Protein AF-A0A9W6KIH0-F1 (afdb_monomer_lite)

Sequence (115 aa):
MFGNLTDPARLDRWLPPGVQGEPAGPGEVRVRAGGVQVRCLVTAEADAMRLRWRLADRDDVQGTVQAVDGPAGGAELRVRVSAPDAAIPAERAEQLLAAAAERLQRDVEDNLSAG

Foldseek 3Di:
DLCCVQDQVNCQQQQFPQWDWDDPDVQWIWIGHPNDIWIKRWDQDVVQSKIKIDTPVDNQWIKMWHWDQDPPRDIDIDIDIGHPCPPDPPVRVVVRVVRSVVSVVVVVVVVVVVD

Structure (mmCIF, N/CA/C/O backbone):
data_AF-A0A9W6KIH0-F1
#
_entry.id   AF-A0A9W6KIH0-F1
#
loop_
_atom_site.group_PDB
_atom_site.id
_atom_site.type_symbol
_atom_site.label_atom_id
_atom_site.label_alt_id
_atom_site.label_comp_id
_atom_site.label_asym_id
_atom_site.label_entity_id
_atom_site.label_seq_id
_atom_site.pdbx_PDB_ins_code
_atom_site.Cartn_x
_atom_site.Cartn_y
_atom_site.Cartn_z
_atom_site.occupancy
_atom_site.B_iso_or_equiv
_atom_site.auth_seq_id
_atom_site.auth_comp_id
_atom_site.auth_asym_id
_atom_site.auth_atom_id
_atom_site.pdbx_PDB_model_num
ATOM 1 N N . MET A 1 1 ? 10.910 -5.375 -9.620 1.00 60.69 1 MET A N 1
ATOM 2 C CA . MET A 1 1 ? 10.334 -4.278 -8.808 1.00 60.69 1 MET A CA 1
ATOM 3 C C . MET A 1 1 ? 8.888 -4.555 -8.388 1.00 60.69 1 MET A C 1
ATOM 5 O O . MET A 1 1 ? 8.648 -4.652 -7.195 1.00 60.69 1 MET A O 1
ATOM 9 N N . PHE A 1 2 ? 7.935 -4.740 -9.313 1.00 64.12 2 PHE A N 1
ATOM 10 C CA . PHE A 1 2 ? 6.513 -4.921 -8.960 1.00 64.12 2 PHE A CA 1
ATOM 11 C C . PHE A 1 2 ? 6.227 -6.137 -8.074 1.00 64.12 2 PHE A C 1
ATOM 13 O O . PHE A 1 2 ? 5.498 -6.002 -7.103 1.00 64.12 2 PHE A O 1
ATOM 20 N N . GLY A 1 3 ? 6.910 -7.265 -8.293 1.00 62.56 3 GLY A N 1
ATOM 21 C CA . GLY A 1 3 ? 6.814 -8.418 -7.390 1.00 62.56 3 GLY A CA 1
ATOM 22 C C . GLY A 1 3 ? 7.156 -8.102 -5.924 1.00 62.56 3 GLY A C 1
ATOM 23 O O . GLY A 1 3 ? 6.550 -8.682 -5.037 1.00 62.56 3 GLY A O 1
ATOM 24 N N . ASN A 1 4 ? 8.046 -7.138 -5.645 1.00 64.75 4 ASN A N 1
ATOM 25 C CA . ASN A 1 4 ? 8.374 -6.728 -4.268 1.00 64.75 4 ASN A CA 1
ATOM 26 C C . ASN A 1 4 ? 7.294 -5.822 -3.652 1.00 64.75 4 ASN A C 1
ATOM 28 O O . ASN A 1 4 ? 7.124 -5.806 -2.435 1.00 64.75 4 ASN A O 1
ATOM 32 N N . LEU A 1 5 ? 6.582 -5.061 -4.490 1.00 65.19 5 LEU A N 1
ATOM 33 C CA . LEU A 1 5 ? 5.476 -4.189 -4.084 1.00 65.19 5 LEU A CA 1
ATOM 34 C C . LEU A 1 5 ? 4.195 -4.971 -3.814 1.00 65.19 5 LEU A C 1
ATOM 36 O O . LEU A 1 5 ? 3.404 -4.586 -2.958 1.00 65.19 5 LEU A O 1
ATOM 40 N N . THR A 1 6 ? 3.968 -6.035 -4.581 1.00 67.25 6 THR A N 1
ATOM 41 C CA . THR A 1 6 ? 2.730 -6.811 -4.522 1.00 67.25 6 THR A CA 1
ATOM 42 C C . THR A 1 6 ? 2.816 -8.031 -3.629 1.00 67.25 6 THR A C 1
ATOM 44 O O . THR A 1 6 ? 1.776 -8.622 -3.368 1.00 67.25 6 THR A O 1
ATOM 47 N N . ASP A 1 7 ? 4.015 -8.432 -3.199 1.00 70.75 7 ASP A N 1
ATOM 48 C CA . ASP A 1 7 ? 4.196 -9.562 -2.293 1.00 70.75 7 ASP A CA 1
ATOM 49 C C . ASP A 1 7 ? 3.900 -9.139 -0.844 1.00 70.75 7 ASP A C 1
ATOM 51 O O . ASP A 1 7 ? 4.698 -8.414 -0.233 1.00 70.75 7 ASP A O 1
ATOM 55 N N . PRO A 1 8 ? 2.783 -9.606 -0.254 1.00 66.19 8 PRO A N 1
ATOM 56 C CA . PRO A 1 8 ? 2.427 -9.276 1.117 1.00 66.19 8 PRO A CA 1
ATOM 57 C C . PRO A 1 8 ? 3.468 -9.764 2.132 1.00 66.19 8 PRO A C 1
ATOM 59 O O . PRO A 1 8 ? 3.612 -9.165 3.192 1.00 66.19 8 PRO A O 1
ATOM 62 N N . ALA A 1 9 ? 4.230 -10.817 1.817 1.00 68.19 9 ALA A N 1
ATOM 63 C CA . ALA A 1 9 ? 5.281 -11.332 2.692 1.00 68.19 9 ALA A CA 1
ATOM 64 C C . ALA A 1 9 ? 6.513 -10.411 2.755 1.00 68.19 9 ALA A C 1
ATOM 66 O O . ALA A 1 9 ? 7.374 -10.584 3.617 1.00 68.19 9 ALA A O 1
ATOM 67 N N . ARG A 1 10 ? 6.613 -9.426 1.852 1.00 72.56 10 ARG A N 1
ATOM 68 C CA . ARG A 1 10 ? 7.741 -8.485 1.767 1.00 72.56 10 ARG A CA 1
ATOM 69 C C . ARG A 1 10 ? 7.396 -7.073 2.229 1.00 72.56 10 ARG A C 1
ATOM 71 O O . ARG A 1 10 ? 8.293 -6.233 2.260 1.00 72.56 10 ARG A O 1
ATOM 78 N N . LEU A 1 11 ? 6.147 -6.826 2.632 1.00 73.25 11 LEU A N 1
ATOM 79 C CA . LEU A 1 11 ? 5.654 -5.520 3.085 1.00 73.25 11 LEU A CA 1
ATOM 80 C C . LEU A 1 11 ? 6.546 -4.895 4.167 1.00 73.25 11 LEU A C 1
ATOM 82 O O . LEU A 1 11 ? 6.973 -3.749 4.038 1.00 73.25 11 LEU A O 1
ATOM 86 N N . ASP A 1 12 ? 6.910 -5.664 5.194 1.00 75.88 12 ASP A N 1
ATOM 87 C CA . ASP A 1 12 ? 7.699 -5.181 6.340 1.00 75.88 12 ASP A CA 1
ATOM 88 C C . ASP A 1 12 ? 9.078 -4.611 5.974 1.00 75.88 12 ASP A C 1
ATOM 90 O O . ASP A 1 12 ? 9.663 -3.828 6.734 1.00 75.88 12 ASP A O 1
ATOM 94 N N . ARG A 1 13 ? 9.617 -4.973 4.805 1.00 76.50 13 ARG A N 1
ATOM 95 C CA . ARG A 1 13 ? 10.925 -4.484 4.349 1.00 76.50 13 ARG A CA 1
ATOM 96 C C . ARG A 1 13 ? 10.883 -3.000 4.005 1.00 76.50 13 ARG A C 1
ATOM 98 O O . ARG A 1 13 ? 11.838 -2.277 4.295 1.00 76.50 13 ARG A O 1
ATOM 105 N N . TRP A 1 14 ? 9.759 -2.541 3.469 1.00 75.06 14 TRP A N 1
ATOM 106 C CA . TRP A 1 14 ? 9.603 -1.187 2.951 1.00 75.06 14 TRP A CA 1
ATOM 107 C C . TRP A 1 14 ? 8.543 -0.350 3.672 1.00 75.06 14 TRP A C 1
ATOM 109 O O . TRP A 1 14 ? 8.482 0.859 3.459 1.00 75.06 14 TRP A O 1
ATOM 119 N N . LEU A 1 15 ? 7.742 -0.940 4.563 1.00 78.56 15 LEU A N 1
ATOM 120 C CA . LEU A 1 15 ? 6.837 -0.176 5.421 1.00 78.56 15 LEU A CA 1
ATOM 121 C C . LEU A 1 15 ? 7.604 0.838 6.292 1.00 78.56 15 LEU A C 1
ATOM 123 O O . LEU A 1 15 ? 8.743 0.583 6.692 1.00 78.56 15 LEU A O 1
ATOM 127 N N . PRO A 1 16 ? 7.015 2.002 6.618 1.00 75.44 16 PRO A N 1
ATOM 128 C CA . PRO A 1 16 ? 7.676 2.979 7.472 1.00 75.44 16 PRO A CA 1
ATOM 129 C C . PRO A 1 16 ? 7.918 2.420 8.889 1.00 75.44 16 PRO A C 1
ATOM 131 O O . PRO A 1 16 ? 7.209 1.515 9.335 1.00 75.44 16 PRO A O 1
ATOM 134 N N . PRO A 1 17 ? 8.927 2.923 9.625 1.00 77.00 17 PRO A N 1
ATOM 135 C CA . PRO A 1 17 ? 9.202 2.478 10.991 1.00 77.00 17 PRO A CA 1
ATOM 136 C C . PRO A 1 17 ? 7.969 2.575 11.899 1.00 77.00 17 PRO A C 1
ATOM 138 O O . PRO A 1 17 ? 7.245 3.569 11.876 1.00 77.00 17 PRO A O 1
ATOM 141 N N . GLY A 1 18 ? 7.737 1.541 12.711 1.00 75.88 18 GLY A N 1
ATOM 142 C CA . GLY A 1 18 ? 6.555 1.457 13.576 1.00 75.88 18 GLY A CA 1
ATOM 143 C C . GLY A 1 18 ? 5.268 1.026 12.862 1.00 75.88 18 GLY A C 1
ATOM 144 O O . GLY A 1 18 ? 4.222 0.992 13.510 1.00 75.88 18 GLY A O 1
ATOM 145 N N . VAL A 1 19 ? 5.347 0.682 11.570 1.00 81.44 19 VAL A N 1
ATOM 146 C CA . VAL A 1 19 ? 4.277 0.03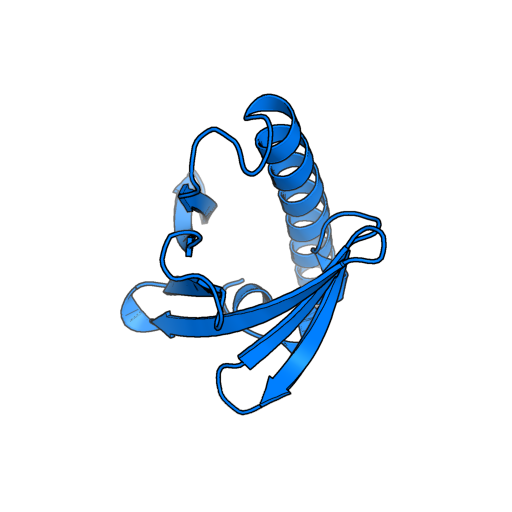7 10.801 1.00 81.44 19 VAL A CA 1
ATOM 147 C C . VAL A 1 19 ? 4.694 -1.391 10.455 1.00 81.44 19 VAL A C 1
ATOM 149 O O . VAL A 1 19 ? 5.807 -1.618 9.985 1.00 81.44 19 VAL A O 1
ATOM 152 N N . GLN A 1 20 ? 3.803 -2.347 10.701 1.00 84.50 20 GLN A N 1
ATOM 153 C CA . GLN A 1 20 ? 3.985 -3.767 10.390 1.00 84.50 20 GLN A CA 1
ATOM 154 C C . GLN A 1 20 ? 2.815 -4.261 9.545 1.00 84.50 20 GLN A C 1
ATOM 156 O O . GLN A 1 20 ? 1.681 -3.836 9.774 1.00 84.50 20 GLN A O 1
ATOM 161 N N . GLY A 1 21 ? 3.077 -5.153 8.597 1.00 85.75 21 GLY A N 1
ATOM 162 C CA . GLY A 1 21 ? 2.088 -5.749 7.711 1.00 85.75 21 GLY A CA 1
ATOM 163 C C . GLY A 1 21 ? 2.218 -7.266 7.689 1.00 85.75 21 GLY A C 1
ATOM 164 O O . GLY A 1 21 ? 3.259 -7.789 7.316 1.00 85.75 21 GLY A O 1
ATOM 165 N N . GLU A 1 22 ? 1.144 -7.978 8.029 1.00 87.00 22 GLU A N 1
ATOM 166 C CA . GLU A 1 22 ? 1.088 -9.441 7.939 1.00 87.00 22 GLU A CA 1
ATOM 167 C C . GLU A 1 22 ? -0.044 -9.892 6.996 1.00 87.00 22 GLU A C 1
ATOM 169 O O . GLU A 1 22 ? -1.123 -9.285 6.995 1.00 87.00 22 GLU A O 1
ATOM 174 N N . PRO A 1 23 ? 0.153 -10.951 6.187 1.00 86.00 23 PRO A N 1
ATOM 175 C CA . PRO A 1 23 ? -0.928 -11.542 5.406 1.00 86.00 23 PRO A CA 1
ATOM 176 C C . PRO A 1 23 ? -2.053 -12.033 6.329 1.00 86.00 23 PRO A C 1
ATOM 178 O O . PRO A 1 23 ? -1.803 -12.745 7.301 1.00 86.00 23 PRO A O 1
ATOM 181 N N . ALA A 1 24 ? -3.299 -11.674 6.018 1.00 85.75 24 ALA A N 1
ATOM 182 C CA . ALA A 1 24 ? -4.482 -12.085 6.782 1.00 85.75 24 ALA A CA 1
ATOM 183 C C . ALA A 1 24 ? -5.424 -13.014 5.994 1.00 85.75 24 ALA A C 1
ATOM 185 O O . ALA A 1 24 ? -6.334 -13.604 6.574 1.00 85.75 24 ALA A O 1
ATOM 186 N N . GLY A 1 25 ? -5.189 -13.170 4.690 1.00 83.25 25 GLY A N 1
ATOM 187 C CA . GLY A 1 25 ? -5.958 -14.017 3.785 1.00 83.25 25 GLY A CA 1
ATOM 188 C C . GLY A 1 25 ? -5.672 -13.671 2.319 1.00 83.25 25 GLY A C 1
ATOM 189 O O . GLY A 1 25 ? -4.863 -12.780 2.044 1.00 83.25 25 GLY A O 1
ATOM 190 N N . PRO A 1 26 ? -6.316 -14.353 1.356 1.00 81.50 26 PRO A N 1
ATOM 191 C CA . PRO A 1 26 ? -6.197 -14.010 -0.058 1.00 81.50 26 PRO A CA 1
ATOM 192 C C . PRO A 1 26 ? -6.630 -12.561 -0.314 1.00 81.50 26 PRO A C 1
ATOM 194 O O . PRO A 1 26 ? -7.778 -12.203 -0.067 1.00 81.50 26 PRO A O 1
ATOM 197 N N . GLY A 1 27 ? -5.706 -11.725 -0.796 1.00 83.69 27 GLY A N 1
ATOM 198 C CA . GLY A 1 27 ? -5.976 -10.304 -1.042 1.00 83.69 27 GLY A CA 1
ATOM 199 C C . GLY A 1 27 ? -6.226 -9.486 0.229 1.00 83.69 27 GLY A C 1
ATOM 200 O O . GLY A 1 27 ? -6.821 -8.416 0.149 1.00 83.69 27 GLY A O 1
ATOM 201 N N . GLU A 1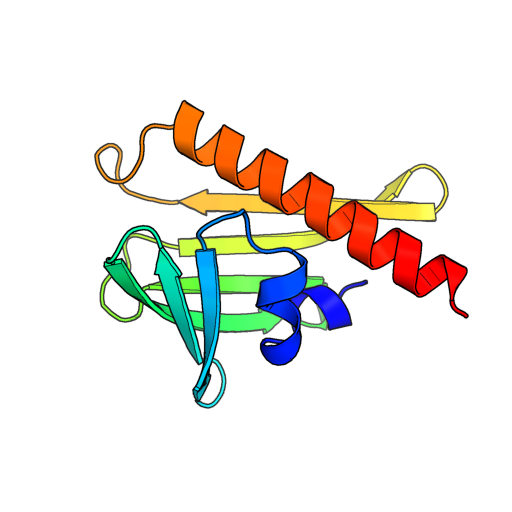 28 ? -5.796 -9.963 1.399 1.00 88.94 28 GLU A N 1
ATOM 202 C CA . GLU A 1 28 ? -5.985 -9.260 2.664 1.00 88.94 28 GLU A CA 1
ATOM 203 C C . GLU A 1 28 ? -4.676 -9.133 3.446 1.00 88.94 28 GLU A C 1
ATOM 205 O O . GLU A 1 28 ? -3.943 -10.102 3.654 1.00 88.94 28 GLU A O 1
ATOM 210 N N . VAL A 1 29 ? -4.417 -7.921 3.927 1.00 88.19 29 VAL A N 1
ATOM 211 C CA . VAL A 1 29 ? -3.253 -7.567 4.734 1.00 88.19 29 VAL A CA 1
ATOM 212 C C . VAL A 1 29 ? -3.733 -6.928 6.023 1.00 88.19 29 VAL A C 1
ATOM 214 O O . VAL A 1 29 ? -4.544 -6.004 6.013 1.00 88.19 29 VAL A O 1
ATOM 217 N N . ARG A 1 30 ? -3.200 -7.376 7.151 1.00 90.00 30 ARG A N 1
ATOM 218 C CA . ARG A 1 30 ? -3.393 -6.718 8.437 1.00 90.00 30 ARG A CA 1
ATOM 219 C C . ARG A 1 30 ? -2.218 -5.794 8.701 1.00 90.00 30 ARG A C 1
ATOM 221 O O . ARG A 1 30 ? -1.076 -6.241 8.710 1.00 90.00 30 ARG A O 1
ATOM 228 N N . VAL A 1 31 ? -2.511 -4.523 8.946 1.00 87.50 31 VAL A N 1
ATOM 229 C CA . VAL A 1 31 ? -1.508 -3.493 9.222 1.00 87.50 31 VAL A CA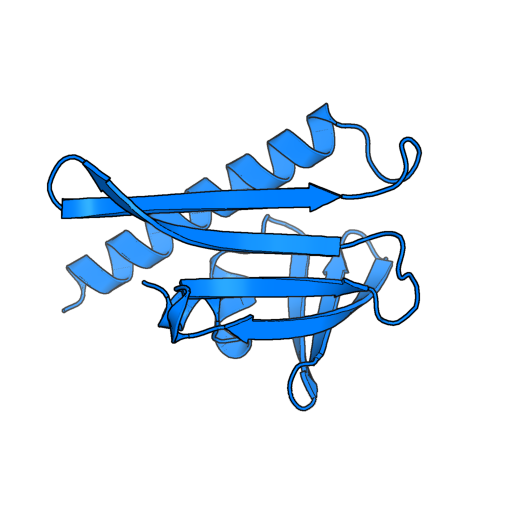 1
ATOM 230 C C . VAL A 1 31 ? -1.612 -3.061 10.680 1.00 87.50 31 VAL A C 1
ATOM 232 O O . VAL A 1 31 ? -2.704 -2.766 11.167 1.00 87.50 31 VAL A O 1
ATOM 235 N N . ARG A 1 32 ? -0.480 -3.016 11.385 1.00 86.75 32 ARG A N 1
ATOM 236 C CA . ARG A 1 32 ? -0.363 -2.480 12.747 1.00 86.75 32 ARG A CA 1
ATOM 237 C C . ARG A 1 32 ? 0.491 -1.220 12.736 1.00 86.75 32 ARG A C 1
ATOM 239 O O . ARG A 1 32 ? 1.601 -1.253 12.219 1.00 86.75 32 ARG A O 1
ATOM 246 N N . ALA A 1 33 ? -0.002 -0.140 13.334 1.00 81.81 33 ALA A N 1
ATOM 247 C CA . ALA A 1 33 ? 0.728 1.114 13.497 1.00 81.81 33 ALA A CA 1
ATOM 248 C C . ALA A 1 33 ? 0.337 1.793 14.816 1.00 81.81 33 ALA A C 1
ATOM 250 O O . ALA A 1 33 ? -0.839 2.056 15.052 1.00 81.81 33 ALA A O 1
ATOM 251 N N . GLY A 1 34 ? 1.308 2.075 15.691 1.00 76.50 34 GLY A N 1
ATOM 252 C CA . GLY A 1 34 ? 1.065 2.844 16.923 1.00 76.50 34 GLY A CA 1
ATOM 253 C C . GLY A 1 34 ? -0.021 2.269 17.849 1.00 76.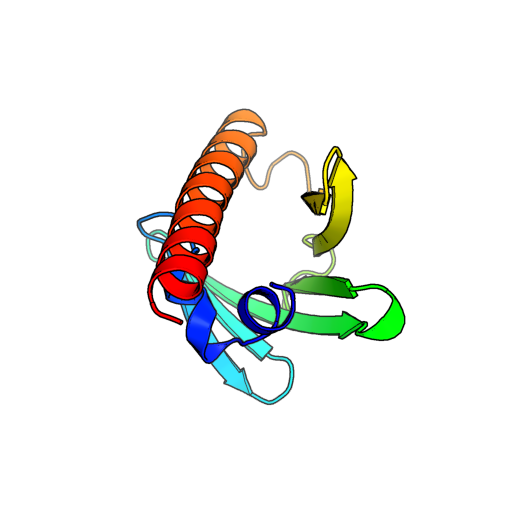50 34 GLY A C 1
ATOM 254 O O . GLY A 1 34 ? -0.783 3.027 18.436 1.00 76.50 34 GLY A O 1
ATOM 255 N N . GLY A 1 35 ? -0.134 0.938 17.943 1.00 79.25 35 GLY A N 1
ATOM 256 C CA . GLY A 1 35 ? -1.164 0.255 18.743 1.00 79.25 35 GLY A CA 1
ATOM 257 C C . GLY A 1 35 ? -2.526 0.108 18.052 1.00 79.25 35 GLY A C 1
ATOM 258 O O . GLY A 1 35 ? -3.394 -0.594 18.564 1.00 79.25 35 GLY A O 1
ATOM 259 N N . VAL A 1 36 ? -2.705 0.708 16.874 1.00 81.69 36 VAL A N 1
ATOM 260 C CA . VAL A 1 36 ? -3.889 0.526 16.030 1.00 81.69 36 VAL A CA 1
ATOM 261 C C . VAL A 1 36 ? -3.647 -0.634 15.075 1.00 81.69 36 VAL A C 1
ATOM 263 O O . VAL A 1 36 ? -2.573 -0.756 14.486 1.00 81.69 36 VAL A O 1
ATOM 266 N N . GLN A 1 37 ? -4.660 -1.478 14.905 1.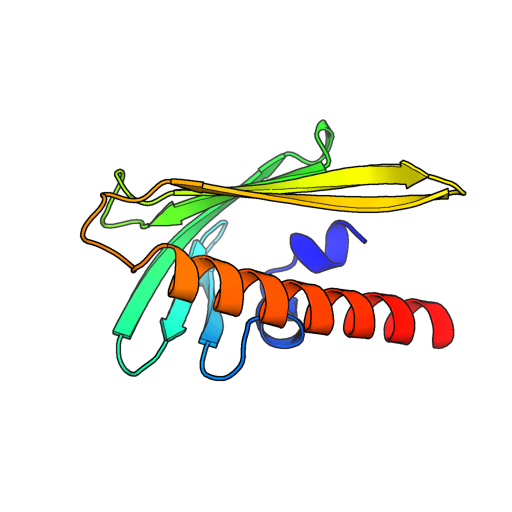00 87.81 37 GLN A N 1
ATOM 267 C CA . GLN A 1 37 ? -4.667 -2.551 13.922 1.00 87.81 37 GLN A CA 1
ATOM 268 C C . GLN A 1 37 ? -5.809 -2.319 12.938 1.00 87.81 37 GLN A C 1
ATOM 270 O O . GLN A 1 37 ? -6.954 -2.161 13.353 1.00 87.81 37 GLN A O 1
ATOM 275 N N . VAL A 1 38 ? -5.501 -2.340 11.644 1.00 87.69 38 VAL A N 1
ATOM 276 C CA . VAL A 1 38 ? -6.488 -2.227 10.566 1.00 87.69 38 VAL A CA 1
ATOM 277 C C . VAL A 1 38 ? -6.356 -3.393 9.595 1.00 87.69 38 VAL A C 1
ATOM 279 O O . VAL A 1 38 ? -5.278 -3.965 9.422 1.00 87.69 38 VAL A O 1
ATOM 282 N N . ARG A 1 39 ? -7.470 -3.760 8.964 1.00 91.19 39 ARG A N 1
ATOM 283 C CA . ARG A 1 39 ? -7.504 -4.734 7.871 1.00 91.19 39 ARG A CA 1
ATOM 284 C C . ARG A 1 39 ? -7.582 -3.984 6.552 1.00 91.19 39 ARG A C 1
ATOM 286 O O . ARG A 1 39 ? -8.429 -3.108 6.395 1.00 91.19 39 ARG A O 1
ATOM 293 N N . CYS A 1 40 ? -6.716 -4.342 5.618 1.00 90.06 40 CYS A N 1
ATOM 294 C CA . CYS A 1 40 ? -6.645 -3.774 4.284 1.00 90.06 40 CYS A CA 1
ATOM 295 C C . CYS A 1 40 ? -6.979 -4.856 3.260 1.00 90.06 40 CYS A C 1
ATOM 297 O O . CYS A 1 40 ? -6.380 -5.930 3.263 1.00 90.06 40 CYS A O 1
ATOM 299 N N . LEU A 1 41 ? -7.901 -4.550 2.357 1.00 91.06 41 LEU A N 1
ATOM 300 C CA . LEU A 1 41 ? -8.173 -5.361 1.179 1.00 91.06 41 LEU A CA 1
ATOM 301 C C . LEU A 1 41 ? -7.295 -4.849 0.047 1.00 91.06 41 LEU A C 1
ATOM 303 O O . LEU A 1 41 ? -7.290 -3.650 -0.231 1.00 91.06 41 LEU A O 1
ATOM 307 N N . VAL A 1 42 ? -6.548 -5.750 -0.577 1.00 88.94 42 VAL A N 1
ATOM 308 C CA . VAL A 1 42 ? -5.501 -5.450 -1.546 1.00 88.94 42 VAL A CA 1
ATOM 309 C C . VAL A 1 42 ? -5.810 -6.147 -2.864 1.00 88.94 42 VAL A C 1
ATOM 311 O O . VAL A 1 42 ? -6.172 -7.321 -2.909 1.00 88.94 42 VAL A O 1
ATOM 314 N N . THR A 1 43 ? -5.659 -5.421 -3.963 1.00 89.81 43 THR A N 1
ATOM 315 C CA . THR A 1 43 ? -5.865 -5.932 -5.318 1.00 89.81 43 THR A CA 1
ATOM 316 C C . THR A 1 43 ? -4.672 -5.549 -6.180 1.00 89.81 43 THR A C 1
ATOM 318 O O . THR A 1 43 ? -4.342 -4.369 -6.293 1.00 89.81 43 THR A O 1
ATOM 321 N N . ALA A 1 44 ? -4.019 -6.546 -6.774 1.00 87.00 44 ALA A N 1
ATOM 322 C CA . ALA A 1 44 ? -2.936 -6.344 -7.727 1.00 87.00 44 ALA A CA 1
ATOM 323 C C . ALA A 1 44 ? -3.484 -6.401 -9.160 1.00 87.00 44 ALA A C 1
ATOM 325 O O . ALA A 1 44 ? -4.092 -7.388 -9.567 1.00 87.00 44 ALA A O 1
ATOM 326 N N . GLU A 1 45 ? -3.250 -5.341 -9.922 1.00 88.19 45 GLU A N 1
ATOM 327 C CA . GLU A 1 45 ? -3.537 -5.216 -11.349 1.00 88.19 45 GLU A CA 1
ATOM 328 C C . GLU A 1 45 ? -2.198 -5.348 -12.093 1.00 88.19 45 GLU A C 1
ATOM 330 O O . GLU A 1 45 ? -1.502 -4.354 -12.318 1.00 88.19 45 GLU A O 1
ATOM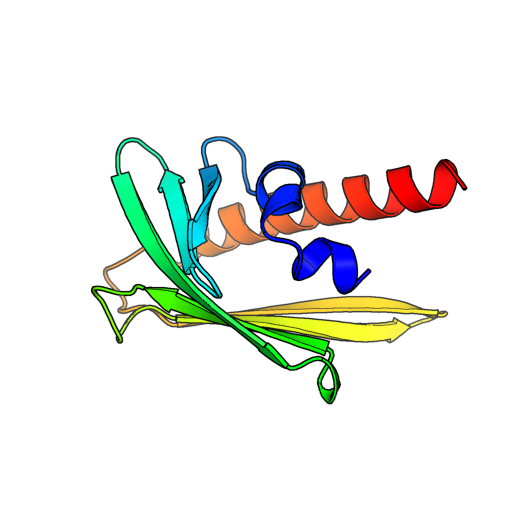 335 N N . ALA A 1 46 ? -1.797 -6.585 -12.410 1.00 83.94 46 ALA A N 1
ATOM 336 C CA . ALA A 1 46 ? -0.474 -6.877 -12.973 1.00 83.94 46 ALA A CA 1
ATOM 337 C C . ALA A 1 46 ? -0.226 -6.170 -14.313 1.00 83.94 46 ALA A C 1
ATOM 339 O O . ALA A 1 46 ? 0.834 -5.578 -14.498 1.00 83.94 46 ALA A O 1
ATOM 340 N N . ASP A 1 47 ? -1.230 -6.137 -15.192 1.00 84.88 47 ASP A N 1
ATOM 341 C CA . ASP A 1 47 ? -1.135 -5.486 -16.507 1.00 84.88 47 ASP A CA 1
ATOM 342 C C . ASP A 1 47 ? -0.885 -3.973 -16.405 1.00 84.88 47 ASP A C 1
ATOM 344 O O . ASP A 1 47 ? -0.263 -3.373 -17.277 1.00 84.88 47 ASP A O 1
ATOM 348 N N . ALA A 1 48 ? -1.357 -3.346 -15.322 1.00 84.38 48 ALA A N 1
ATOM 349 C CA . ALA A 1 48 ? -1.190 -1.919 -15.061 1.00 84.38 48 ALA A CA 1
ATOM 350 C C . ALA A 1 48 ? -0.040 -1.613 -14.089 1.00 84.38 48 ALA A C 1
ATOM 352 O O . ALA A 1 48 ? 0.160 -0.443 -13.740 1.00 84.38 48 ALA A O 1
ATOM 353 N N . MET A 1 49 ? 0.672 -2.644 -13.616 1.00 87.31 49 MET A N 1
ATOM 354 C CA . MET A 1 49 ? 1.709 -2.548 -12.585 1.00 87.31 49 MET A CA 1
ATOM 355 C C . MET A 1 49 ? 1.227 -1.745 -11.369 1.00 87.31 49 MET A C 1
ATOM 357 O O . MET A 1 49 ? 1.948 -0.917 -10.800 1.00 87.31 49 MET A O 1
ATOM 361 N N . ARG A 1 50 ? -0.033 -1.976 -10.978 1.00 88.38 50 ARG A N 1
ATOM 362 C CA . ARG A 1 50 ? -0.730 -1.216 -9.941 1.00 88.38 50 ARG A CA 1
ATOM 363 C C . ARG A 1 50 ? -1.203 -2.116 -8.809 1.00 88.38 50 ARG A C 1
ATOM 365 O O . ARG A 1 50 ? -1.818 -3.150 -9.025 1.00 88.38 50 ARG A O 1
ATOM 372 N N . LEU A 1 51 ? -0.973 -1.667 -7.586 1.00 87.69 51 LEU A N 1
ATOM 373 C CA . LEU A 1 51 ? -1.584 -2.182 -6.374 1.00 87.69 51 LEU A CA 1
ATOM 374 C C . LEU A 1 51 ? -2.650 -1.190 -5.912 1.00 87.69 51 LEU A C 1
ATOM 376 O O . LEU A 1 51 ? -2.392 0.012 -5.827 1.00 87.69 51 LEU A O 1
ATOM 380 N N . ARG A 1 52 ? -3.835 -1.682 -5.580 1.00 90.56 52 ARG A N 1
ATOM 381 C CA . ARG A 1 52 ? -4.897 -0.906 -4.938 1.00 90.56 52 ARG A CA 1
ATOM 382 C C . ARG A 1 52 ? -5.147 -1.471 -3.561 1.00 90.56 52 ARG A C 1
ATOM 384 O O . ARG A 1 52 ? -5.110 -2.685 -3.381 1.00 90.56 52 ARG A O 1
ATOM 391 N N . TRP A 1 53 ? -5.424 -0.597 -2.611 1.00 90.12 53 TRP A N 1
ATOM 392 C CA . TRP A 1 53 ? -5.808 -1.005 -1.275 1.00 90.12 53 TRP A CA 1
ATOM 393 C C . TRP A 1 53 ? -6.933 -0.127 -0.741 1.00 90.12 53 TRP A C 1
ATOM 395 O O . TRP A 1 53 ? -7.059 1.040 -1.109 1.00 90.12 53 TRP A O 1
ATOM 405 N N . ARG A 1 54 ? -7.747 -0.702 0.136 1.00 91.44 54 ARG A N 1
ATOM 406 C CA . ARG A 1 54 ? -8.762 0.000 0.929 1.00 91.44 54 ARG A CA 1
ATOM 407 C C . ARG A 1 54 ? -8.847 -0.615 2.312 1.00 91.44 54 ARG A C 1
ATOM 409 O O . ARG A 1 54 ? -8.513 -1.791 2.468 1.00 91.44 54 ARG A O 1
ATOM 416 N N . LEU A 1 55 ? -9.302 0.139 3.303 1.00 89.19 55 LEU A N 1
ATOM 417 C CA . LEU A 1 55 ? -9.597 -0.450 4.606 1.00 89.19 55 LEU A CA 1
ATOM 418 C C . LEU A 1 55 ? -10.862 -1.315 4.501 1.00 89.19 55 LEU A C 1
ATOM 420 O O . LEU A 1 55 ? -11.846 -0.919 3.885 1.00 89.19 55 LEU A O 1
ATOM 424 N N . ALA A 1 56 ? -10.840 -2.507 5.097 1.00 88.94 56 ALA A N 1
ATOM 425 C CA . ALA A 1 56 ? -11.965 -3.442 5.055 1.00 88.94 56 ALA A CA 1
ATOM 426 C C . ALA A 1 56 ? -13.206 -2.884 5.768 1.00 88.94 56 ALA A C 1
ATOM 428 O O . ALA A 1 56 ? -14.327 -3.127 5.335 1.00 88.94 56 ALA A O 1
ATOM 429 N N . ASP A 1 57 ? -12.980 -2.115 6.836 1.00 86.19 57 ASP A N 1
ATOM 430 C CA . ASP A 1 57 ? -14.030 -1.547 7.685 1.00 86.19 57 ASP A CA 1
ATOM 431 C C . ASP A 1 57 ? -14.349 -0.078 7.330 1.00 86.19 57 ASP A C 1
ATOM 433 O O . ASP A 1 57 ? -15.195 0.545 7.971 1.00 86.19 57 ASP A O 1
ATOM 437 N N . ARG A 1 58 ? -13.647 0.504 6.341 1.00 79.75 58 ARG A N 1
ATOM 438 C CA . ARG A 1 58 ? -13.744 1.921 5.954 1.00 79.75 58 ARG A CA 1
ATOM 439 C C . ARG A 1 58 ? -13.476 2.130 4.465 1.00 79.75 58 ARG A C 1
ATOM 441 O O . ARG A 1 58 ? -12.331 2.206 4.028 1.00 79.75 58 ARG A O 1
ATOM 448 N N . ASP A 1 59 ? -14.543 2.311 3.697 1.00 80.81 59 ASP A N 1
ATOM 449 C CA . ASP A 1 59 ? -14.448 2.534 2.248 1.00 80.81 59 ASP A CA 1
ATOM 450 C C . ASP A 1 59 ? -13.981 3.950 1.866 1.00 80.81 59 ASP A C 1
ATOM 452 O O . ASP A 1 59 ? -13.616 4.204 0.719 1.00 80.81 59 ASP A O 1
ATOM 456 N N . ASP A 1 60 ? -13.966 4.877 2.823 1.00 83.06 60 ASP A N 1
ATOM 457 C CA . ASP A 1 60 ? -13.517 6.258 2.640 1.00 83.06 60 ASP A CA 1
ATOM 458 C C . ASP A 1 60 ? -11.992 6.428 2.746 1.00 83.06 60 ASP A C 1
ATOM 460 O O . ASP A 1 60 ? -11.477 7.514 2.475 1.00 83.06 60 ASP A O 1
ATOM 464 N N . VAL A 1 61 ? -11.266 5.362 3.106 1.00 84.44 61 VAL A N 1
ATOM 465 C CA . VAL A 1 61 ? -9.801 5.336 3.156 1.00 84.44 61 VAL A CA 1
ATOM 466 C C . VAL A 1 61 ? -9.268 4.285 2.187 1.00 84.44 61 VAL A C 1
ATOM 468 O O . VAL A 1 61 ? -9.402 3.075 2.394 1.00 84.44 61 VAL A O 1
ATOM 471 N N . GLN A 1 62 ? -8.618 4.759 1.131 1.00 89.56 62 GLN A N 1
ATOM 472 C CA . GLN A 1 62 ? -8.074 3.927 0.065 1.00 89.56 62 GLN A CA 1
ATOM 473 C C . GLN A 1 62 ? -6.795 4.522 -0.513 1.00 89.56 62 GLN A C 1
ATOM 475 O O . GLN A 1 62 ? -6.499 5.707 -0.358 1.00 89.56 62 GLN A O 1
ATOM 480 N N . GLY A 1 63 ? -6.047 3.708 -1.242 1.00 88.81 63 GLY A N 1
ATOM 481 C CA . GLY A 1 63 ? -4.878 4.179 -1.953 1.00 88.81 63 GLY A CA 1
ATOM 482 C C . GLY A 1 63 ? -4.470 3.281 -3.101 1.00 88.81 63 GLY A C 1
ATOM 483 O O . GLY A 1 63 ? -4.978 2.176 -3.303 1.00 88.81 63 GLY A O 1
ATOM 484 N N . THR A 1 64 ? -3.535 3.795 -3.884 1.00 89.06 64 THR A N 1
ATOM 485 C CA . THR A 1 64 ? -2.947 3.095 -5.017 1.00 89.06 64 THR A CA 1
ATOM 486 C C . THR A 1 64 ? -1.446 3.302 -5.025 1.00 89.06 64 THR A C 1
ATOM 488 O O . THR A 1 64 ? -0.984 4.419 -4.798 1.00 89.06 64 THR A O 1
ATOM 491 N N . VAL A 1 65 ? -0.701 2.258 -5.364 1.00 86.81 65 VAL A N 1
ATOM 492 C CA . VAL A 1 65 ? 0.722 2.329 -5.703 1.00 86.81 65 VAL A CA 1
ATOM 493 C C . VAL A 1 65 ? 0.864 1.828 -7.129 1.00 86.81 65 VAL A C 1
ATOM 495 O O . VAL A 1 65 ? 0.381 0.745 -7.443 1.00 86.81 65 VAL A O 1
ATOM 498 N N . GLN A 1 66 ? 1.491 2.602 -8.004 1.00 87.56 66 GLN A N 1
ATOM 499 C CA . GLN A 1 66 ? 1.740 2.200 -9.384 1.00 87.56 66 GLN A CA 1
ATOM 500 C C . GLN A 1 66 ? 3.220 2.356 -9.710 1.00 87.56 66 GLN A C 1
ATOM 502 O O . GLN A 1 66 ? 3.776 3.434 -9.507 1.00 87.56 66 GLN A O 1
ATOM 507 N N . ALA A 1 67 ? 3.833 1.293 -10.223 1.00 84.88 67 ALA A N 1
ATOM 508 C CA . ALA A 1 67 ? 5.153 1.370 -10.829 1.00 84.88 67 ALA A CA 1
ATOM 509 C C . ALA A 1 67 ? 4.997 1.796 -12.292 1.00 84.88 67 ALA A C 1
ATOM 511 O O . ALA A 1 67 ? 4.202 1.210 -13.027 1.00 84.88 67 ALA A O 1
ATOM 512 N N . VAL A 1 68 ? 5.728 2.825 -12.699 1.00 85.81 68 VAL A N 1
ATOM 513 C CA . VAL A 1 68 ? 5.795 3.295 -14.085 1.00 85.81 68 VAL A CA 1
ATOM 514 C C . VAL A 1 68 ? 7.252 3.390 -14.515 1.00 85.81 68 VAL A C 1
ATOM 516 O O . VAL A 1 68 ? 8.139 3.544 -13.673 1.00 85.81 68 VAL A O 1
ATOM 519 N N . ASP A 1 69 ? 7.503 3.303 -15.817 1.00 82.81 69 ASP A N 1
ATOM 520 C CA . ASP A 1 69 ? 8.851 3.482 -16.346 1.00 82.81 69 ASP A CA 1
ATOM 521 C C . ASP A 1 69 ? 9.343 4.899 -16.046 1.00 82.81 69 ASP A C 1
ATOM 523 O O . ASP A 1 69 ? 8.672 5.897 -16.331 1.00 82.81 69 ASP A O 1
ATOM 527 N N . GLY A 1 70 ? 10.513 4.966 -15.424 1.00 78.00 70 GLY A N 1
ATOM 528 C CA . GLY A 1 70 ? 11.204 6.198 -15.102 1.00 78.00 70 GLY A CA 1
ATOM 529 C C . GLY A 1 70 ? 12.232 6.571 -16.174 1.00 78.00 70 GLY A C 1
ATOM 530 O O . GLY A 1 70 ? 12.576 5.771 -17.051 1.00 78.00 70 GLY A O 1
ATOM 531 N N . PRO A 1 71 ? 12.769 7.797 -16.111 1.00 73.50 71 PRO A N 1
ATOM 532 C CA . PRO A 1 71 ? 13.849 8.212 -16.994 1.00 73.50 71 PRO A CA 1
ATOM 533 C C . PRO A 1 71 ? 15.089 7.316 -16.828 1.00 73.50 71 PRO A C 1
ATOM 535 O O . PRO A 1 71 ? 15.354 6.780 -15.753 1.00 73.50 71 PRO A O 1
ATOM 538 N N . ALA A 1 72 ? 15.855 7.166 -17.913 1.00 76.38 72 ALA A N 1
ATOM 539 C CA . ALA A 1 72 ? 17.100 6.389 -17.967 1.00 76.38 72 ALA A CA 1
ATOM 540 C C . ALA A 1 72 ? 16.972 4.893 -17.594 1.00 76.38 72 ALA A C 1
ATOM 542 O O . ALA A 1 72 ? 17.936 4.290 -17.131 1.00 76.38 72 ALA A O 1
ATOM 543 N N . GLY A 1 73 ? 15.800 4.284 -17.812 1.00 69.81 73 GLY A N 1
ATOM 544 C CA . GLY A 1 73 ? 15.575 2.863 -17.514 1.00 69.81 73 GLY A CA 1
ATOM 545 C C . GLY A 1 73 ? 15.364 2.565 -16.026 1.00 69.81 73 GLY A C 1
ATOM 546 O O . GLY A 1 73 ? 15.394 1.403 -15.627 1.00 69.81 73 GLY A O 1
ATOM 547 N N . GLY A 1 74 ? 15.157 3.603 -15.208 1.00 73.00 74 GLY A N 1
ATOM 548 C CA . GLY A 1 74 ? 14.695 3.462 -13.831 1.00 73.00 74 GLY A CA 1
ATOM 549 C C . GLY A 1 74 ? 13.197 3.166 -13.751 1.00 73.00 74 GLY A C 1
ATOM 550 O O . GLY A 1 74 ? 12.499 3.088 -14.759 1.00 73.00 74 GLY A O 1
ATOM 551 N N . ALA A 1 75 ? 12.682 3.045 -12.531 1.00 76.50 75 ALA A N 1
ATOM 552 C CA . ALA A 1 75 ? 11.253 2.911 -12.274 1.00 76.50 75 ALA A CA 1
ATOM 553 C C . ALA A 1 75 ? 10.801 3.983 -11.278 1.00 76.50 75 ALA A C 1
ATOM 555 O O . ALA A 1 75 ? 11.432 4.186 -10.241 1.00 76.50 75 ALA A O 1
ATOM 556 N N . GLU A 1 76 ? 9.710 4.669 -11.598 1.00 83.00 76 GLU A N 1
ATOM 557 C CA . GLU A 1 76 ? 9.071 5.663 -10.739 1.00 83.00 76 GLU A CA 1
ATOM 558 C C . GLU A 1 76 ? 7.871 5.025 -10.036 1.00 83.00 76 GLU A C 1
ATOM 560 O O . GLU A 1 76 ? 7.096 4.273 -10.634 1.00 83.00 76 GLU A O 1
ATOM 565 N N . LEU A 1 77 ? 7.694 5.343 -8.754 1.00 81.56 77 LEU A N 1
ATOM 566 C CA . LEU A 1 77 ? 6.542 4.899 -7.982 1.00 81.56 77 LEU A CA 1
ATOM 567 C C . LEU A 1 77 ? 5.593 6.048 -7.717 1.00 81.56 77 LEU A C 1
ATOM 569 O O . LEU A 1 77 ? 5.924 7.018 -7.041 1.00 81.56 77 LEU A O 1
ATOM 573 N N . ARG A 1 78 ? 4.369 5.895 -8.213 1.00 85.25 78 ARG A N 1
ATOM 574 C CA . ARG A 1 78 ? 3.280 6.837 -7.985 1.00 85.25 78 ARG A CA 1
ATOM 575 C C . ARG A 1 78 ? 2.379 6.306 -6.894 1.00 85.25 78 ARG A C 1
ATOM 577 O O . ARG A 1 78 ? 1.669 5.320 -7.094 1.00 85.25 78 ARG A O 1
ATOM 584 N N . VAL A 1 79 ? 2.393 6.983 -5.752 1.00 84.31 79 VAL A N 1
ATOM 585 C CA . VAL A 1 79 ? 1.516 6.676 -4.623 1.00 84.31 79 VAL A CA 1
ATOM 586 C C . VAL A 1 79 ? 0.407 7.716 -4.548 1.00 84.31 79 VAL A C 1
ATOM 588 O O . VAL A 1 79 ? 0.657 8.916 -4.628 1.00 84.31 79 VAL A O 1
ATOM 591 N N . ARG A 1 80 ? -0.834 7.257 -4.402 1.00 85.62 80 ARG A N 1
ATOM 592 C CA . ARG A 1 80 ? -1.985 8.107 -4.087 1.00 85.62 80 ARG A CA 1
ATOM 593 C C . ARG A 1 80 ? -2.693 7.544 -2.875 1.00 85.62 80 ARG A C 1
ATOM 595 O O . ARG A 1 80 ? -2.938 6.342 -2.816 1.00 85.62 80 ARG A O 1
ATOM 602 N N . VAL A 1 81 ? -3.039 8.420 -1.945 1.00 84.62 81 VAL A N 1
ATOM 603 C CA . VAL A 1 81 ? -3.839 8.096 -0.767 1.00 84.62 81 VAL A CA 1
ATOM 604 C C . VAL A 1 81 ? -5.028 9.041 -0.753 1.00 84.62 81 VAL A C 1
ATOM 606 O O . VAL A 1 81 ? -4.880 10.242 -0.966 1.00 84.62 81 VAL A O 1
ATOM 609 N N . SER A 1 82 ? -6.213 8.490 -0.546 1.00 84.81 82 SER A N 1
ATOM 610 C CA . SER A 1 82 ? -7.454 9.231 -0.371 1.00 84.81 82 SER A CA 1
ATOM 611 C C . SER A 1 82 ? -8.023 8.852 0.986 1.00 84.81 82 SER A C 1
ATOM 613 O O . SER A 1 82 ? -8.275 7.678 1.245 1.00 84.81 82 SER A O 1
ATOM 615 N N . ALA A 1 83 ? -8.176 9.845 1.855 1.00 82.69 83 ALA A N 1
ATOM 616 C CA . ALA A 1 83 ? -8.741 9.710 3.189 1.00 82.69 83 ALA A CA 1
ATOM 617 C C . ALA A 1 83 ? -9.522 10.993 3.526 1.00 82.69 83 ALA A C 1
ATOM 619 O O . ALA A 1 83 ? -9.246 12.033 2.922 1.00 82.69 83 ALA A O 1
ATOM 620 N N . PRO A 1 84 ? -10.471 10.963 4.476 1.00 78.44 84 PRO A N 1
ATOM 621 C CA . PRO A 1 84 ? -11.136 12.180 4.936 1.00 78.44 84 PRO A CA 1
ATOM 622 C C . PRO A 1 84 ? -10.150 13.137 5.614 1.00 78.44 84 PRO A C 1
ATOM 624 O O . PRO A 1 84 ? -9.231 12.677 6.294 1.00 78.44 84 PRO A O 1
ATOM 627 N N . ASP A 1 85 ? -10.403 14.446 5.520 1.00 67.44 85 ASP A N 1
ATOM 628 C CA . ASP A 1 85 ? -9.528 15.525 6.028 1.00 67.44 85 ASP A CA 1
ATOM 629 C C . ASP A 1 85 ? -9.089 15.366 7.498 1.00 67.44 85 ASP A C 1
ATOM 631 O O . ASP A 1 85 ? -8.028 15.846 7.888 1.00 67.44 85 ASP A O 1
ATOM 635 N N . ALA A 1 86 ? -9.874 14.675 8.329 1.00 61.38 86 ALA A N 1
ATOM 636 C CA . ALA A 1 86 ? -9.581 14.479 9.750 1.00 61.38 86 ALA A CA 1
ATOM 637 C C . ALA A 1 86 ? -8.802 13.187 10.080 1.00 61.38 86 ALA A C 1
ATOM 639 O O . ALA A 1 86 ? -8.518 12.936 11.249 1.00 61.38 86 ALA A O 1
ATOM 640 N N . ALA A 1 87 ? -8.493 12.330 9.099 1.00 67.50 87 ALA A N 1
ATOM 641 C CA . ALA A 1 87 ? -7.922 11.009 9.373 1.00 67.50 87 ALA A CA 1
ATOM 642 C C . ALA A 1 87 ? -6.423 11.059 9.716 1.00 67.50 87 ALA A C 1
ATOM 644 O O . ALA A 1 87 ? -5.992 10.406 10.665 1.00 67.50 87 ALA A O 1
ATOM 645 N N . ILE A 1 88 ? -5.630 11.814 8.948 1.00 68.25 88 ILE A N 1
ATOM 646 C CA . ILE A 1 88 ? -4.188 12.012 9.154 1.00 68.25 88 ILE A CA 1
ATOM 647 C C . ILE A 1 88 ? -3.831 13.410 8.624 1.00 68.25 88 ILE A C 1
ATOM 649 O O . ILE A 1 88 ? -4.209 13.718 7.494 1.00 68.25 88 ILE A O 1
ATOM 653 N N . PRO A 1 89 ? -3.085 14.246 9.369 1.00 79.25 89 PRO A N 1
ATOM 654 C CA . PRO A 1 89 ? -2.573 15.506 8.833 1.00 79.25 89 PRO A CA 1
ATOM 655 C C . PRO A 1 89 ? -1.744 15.267 7.563 1.00 79.25 89 PRO A C 1
ATOM 657 O O . PRO A 1 89 ? -0.894 14.375 7.554 1.00 79.25 89 PRO A O 1
ATOM 660 N N . ALA A 1 90 ? -1.951 16.071 6.516 1.00 76.44 90 ALA A N 1
ATOM 661 C CA . ALA A 1 90 ? -1.286 15.897 5.218 1.00 76.44 90 ALA A CA 1
ATOM 662 C C . ALA A 1 90 ? 0.245 15.788 5.343 1.00 76.44 90 ALA A C 1
ATOM 664 O O . ALA A 1 90 ? 0.839 14.844 4.832 1.00 76.44 90 ALA A O 1
ATOM 665 N N . GLU A 1 91 ? 0.864 16.665 6.137 1.00 80.88 91 GLU A N 1
ATOM 666 C CA . GLU A 1 91 ? 2.309 16.645 6.402 1.00 80.88 91 GLU A CA 1
ATOM 667 C C . GLU A 1 91 ? 2.774 15.310 7.007 1.00 80.88 91 GLU A C 1
ATOM 669 O O . GLU A 1 91 ? 3.809 14.755 6.638 1.00 80.88 91 GLU A O 1
ATOM 674 N N . ARG A 1 92 ? 1.981 14.737 7.918 1.00 78.88 92 ARG A N 1
ATOM 675 C CA . ARG A 1 92 ? 2.310 13.450 8.531 1.00 78.88 92 ARG A CA 1
ATOM 676 C C . ARG A 1 92 ? 2.181 12.305 7.529 1.00 78.88 92 ARG A C 1
ATOM 678 O O . ARG A 1 92 ? 2.993 11.381 7.565 1.00 78.88 92 ARG A O 1
ATOM 685 N N . ALA A 1 93 ? 1.181 12.358 6.652 1.00 75.69 93 ALA A N 1
ATOM 686 C CA . ALA A 1 93 ? 1.025 11.387 5.575 1.00 75.69 93 ALA A CA 1
ATOM 687 C C . ALA A 1 93 ? 2.207 11.455 4.594 1.00 75.69 93 ALA A C 1
ATOM 689 O O . ALA A 1 93 ? 2.772 10.417 4.254 1.00 75.69 93 ALA A O 1
ATOM 690 N N . GLU A 1 94 ? 2.640 12.657 4.216 1.00 80.06 94 GLU A N 1
ATOM 691 C CA . GLU A 1 94 ? 3.807 12.879 3.355 1.00 80.06 94 GLU A CA 1
ATOM 692 C C . GLU A 1 94 ? 5.101 12.344 3.979 1.00 80.06 94 GLU A C 1
ATOM 694 O O . GLU A 1 94 ? 5.840 11.619 3.318 1.00 80.06 94 GLU A O 1
ATOM 699 N N . GLN A 1 95 ? 5.347 12.603 5.267 1.00 83.56 95 GLN A N 1
ATOM 700 C CA . GLN A 1 95 ? 6.514 12.064 5.980 1.00 83.56 95 GLN A CA 1
ATOM 701 C C . GLN A 1 95 ? 6.536 10.529 5.995 1.00 83.56 95 GLN A C 1
ATOM 703 O O . GLN A 1 95 ? 7.583 9.912 5.796 1.00 83.56 95 GLN A O 1
ATOM 708 N N . LEU A 1 96 ? 5.384 9.895 6.241 1.00 79.31 96 LEU A N 1
ATOM 709 C CA . LEU A 1 96 ? 5.270 8.434 6.241 1.00 79.31 96 LEU A CA 1
ATOM 710 C C . LEU A 1 96 ? 5.503 7.853 4.843 1.00 79.31 96 LEU A C 1
ATOM 712 O O . LEU A 1 96 ? 6.169 6.826 4.714 1.00 79.31 96 LEU A O 1
ATOM 716 N N . LEU A 1 97 ? 4.987 8.519 3.806 1.00 80.12 97 LEU A N 1
ATOM 717 C CA . LEU A 1 97 ? 5.198 8.137 2.412 1.00 80.12 97 LEU A CA 1
ATOM 718 C C . LEU A 1 97 ? 6.665 8.282 1.997 1.00 80.12 97 LEU A C 1
ATOM 720 O O . LEU A 1 97 ? 7.206 7.358 1.392 1.00 80.12 97 LEU A O 1
ATOM 724 N N . ALA A 1 98 ? 7.324 9.382 2.364 1.00 83.62 98 ALA A N 1
ATOM 725 C CA . ALA A 1 98 ? 8.743 9.600 2.093 1.00 83.62 98 ALA A CA 1
ATOM 726 C C . ALA A 1 98 ? 9.615 8.527 2.768 1.00 83.62 98 ALA A C 1
ATOM 728 O O . ALA A 1 98 ? 10.431 7.887 2.109 1.00 83.62 98 ALA A O 1
ATOM 729 N N . ALA A 1 99 ? 9.370 8.241 4.051 1.00 83.12 99 ALA A N 1
ATOM 730 C CA . ALA A 1 99 ? 10.101 7.205 4.781 1.00 83.12 99 ALA A CA 1
ATOM 731 C C . ALA A 1 99 ? 9.899 5.799 4.181 1.00 83.12 99 ALA A C 1
ATOM 733 O O . ALA A 1 99 ? 10.833 4.995 4.149 1.00 83.12 99 ALA A O 1
ATOM 734 N N . ALA A 1 100 ? 8.690 5.489 3.702 1.00 80.00 100 ALA A N 1
ATOM 735 C CA . ALA A 1 100 ? 8.413 4.232 3.010 1.00 80.00 100 ALA A CA 1
ATOM 736 C C . ALA A 1 100 ? 9.141 4.155 1.656 1.00 80.00 100 ALA A C 1
ATOM 738 O O . ALA A 1 100 ? 9.741 3.130 1.334 1.00 80.00 100 ALA A O 1
ATOM 739 N N . ALA A 1 101 ? 9.143 5.249 0.886 1.00 80.62 101 ALA A N 1
ATOM 740 C CA . ALA A 1 101 ? 9.831 5.330 -0.400 1.00 80.62 101 ALA A CA 1
ATOM 741 C C . ALA A 1 101 ? 11.349 5.123 -0.256 1.00 80.62 101 ALA A C 1
ATOM 743 O O . ALA A 1 101 ? 11.923 4.317 -0.983 1.00 80.62 101 ALA A O 1
ATOM 744 N N . GLU A 1 102 ? 11.986 5.757 0.732 1.00 84.00 102 GLU A N 1
ATOM 745 C CA . GLU A 1 102 ? 13.420 5.585 1.013 1.00 84.00 102 GLU A CA 1
ATOM 746 C C . GLU A 1 102 ? 13.790 4.147 1.400 1.00 84.00 102 GLU A C 1
ATOM 748 O O . GLU A 1 102 ? 14.868 3.649 1.068 1.00 84.00 102 GLU A O 1
ATOM 753 N N . ARG A 1 103 ? 12.926 3.455 2.151 1.00 82.25 103 ARG A N 1
ATOM 754 C CA . ARG A 1 103 ? 13.160 2.048 2.514 1.00 82.25 103 ARG A CA 1
ATOM 755 C C . ARG A 1 103 ? 12.959 1.123 1.324 1.00 82.25 103 ARG A C 1
ATOM 757 O O . ARG A 1 103 ? 13.732 0.187 1.149 1.00 82.25 103 ARG A O 1
ATOM 764 N N . LEU A 1 104 ? 11.950 1.394 0.505 1.00 79.38 104 LEU A N 1
ATOM 765 C CA . LEU A 1 104 ? 11.694 0.631 -0.705 1.00 79.38 104 LEU A CA 1
ATOM 766 C C . LEU A 1 104 ? 12.824 0.774 -1.724 1.00 79.38 104 LEU A C 1
ATOM 768 O O . LEU A 1 104 ? 13.230 -0.225 -2.310 1.00 79.38 104 LEU A O 1
ATOM 772 N N . GLN A 1 105 ? 13.342 1.990 -1.911 1.00 80.75 105 GLN A N 1
ATOM 773 C CA . GLN A 1 105 ? 14.493 2.232 -2.774 1.00 80.75 105 GLN A CA 1
ATOM 774 C C . GLN A 1 105 ? 15.686 1.382 -2.327 1.00 80.75 105 GLN A C 1
ATOM 776 O O . GLN A 1 105 ? 16.239 0.647 -3.141 1.00 80.75 105 GLN A O 1
ATOM 781 N N . ARG A 1 106 ? 16.004 1.394 -1.026 1.00 80.69 106 ARG A N 1
ATOM 782 C CA . ARG A 1 106 ? 17.076 0.564 -0.461 1.00 80.69 106 ARG A CA 1
ATOM 783 C C . ARG A 1 106 ? 16.846 -0.933 -0.664 1.00 80.69 106 ARG A C 1
ATOM 785 O O . ARG A 1 106 ? 17.749 -1.609 -1.133 1.00 80.69 106 ARG A O 1
ATOM 792 N N . ASP A 1 107 ? 15.645 -1.457 -0.396 1.00 78.75 107 ASP A N 1
ATOM 793 C CA . ASP A 1 107 ? 15.363 -2.887 -0.630 1.00 78.75 107 ASP A CA 1
ATOM 794 C C . ASP A 1 107 ? 15.521 -3.257 -2.114 1.00 78.75 107 ASP A C 1
ATOM 796 O O . ASP A 1 107 ? 16.027 -4.330 -2.437 1.00 78.75 107 ASP A O 1
ATOM 800 N N . VAL A 1 108 ? 15.114 -2.387 -3.042 1.00 75.38 108 VAL A N 1
ATOM 801 C CA . VAL A 1 108 ? 15.301 -2.628 -4.480 1.00 75.38 108 VAL A CA 1
ATOM 802 C C . VAL A 1 108 ? 16.785 -2.613 -4.858 1.00 75.38 108 VAL A C 1
ATOM 804 O O . VAL A 1 108 ? 17.219 -3.530 -5.551 1.00 75.38 108 VAL A O 1
ATOM 807 N N . GLU A 1 109 ? 17.557 -1.633 -4.390 1.00 76.19 109 GLU A N 1
ATOM 808 C CA . GLU A 1 109 ? 19.005 -1.529 -4.633 1.00 76.19 109 GLU A CA 1
ATOM 809 C C . GLU A 1 109 ? 19.777 -2.732 -4.064 1.00 76.19 109 GLU A C 1
ATOM 811 O O . GLU A 1 109 ? 20.617 -3.311 -4.760 1.00 76.19 109 GLU A O 1
ATOM 816 N N . ASP A 1 110 ? 19.439 -3.172 -2.850 1.00 75.44 110 ASP A N 1
ATOM 817 C CA . ASP A 1 110 ? 20.052 -4.334 -2.198 1.00 75.44 110 ASP A CA 1
ATOM 818 C C . ASP A 1 110 ? 19.775 -5.630 -2.976 1.00 75.44 110 ASP A C 1
ATOM 820 O O . ASP A 1 110 ? 20.676 -6.442 -3.184 1.00 75.44 110 ASP A O 1
ATOM 824 N N . ASN A 1 111 ? 18.541 -5.829 -3.457 1.00 65.38 111 ASN A N 1
ATOM 825 C CA . ASN A 1 111 ? 18.205 -7.009 -4.262 1.00 65.38 111 ASN A CA 1
ATOM 826 C C . ASN A 1 111 ? 18.864 -6.984 -5.649 1.00 65.38 111 ASN A C 1
ATOM 828 O O . ASN A 1 111 ? 19.160 -8.048 -6.184 1.00 65.38 111 ASN A O 1
ATOM 832 N N . LEU A 1 112 ? 19.065 -5.802 -6.243 1.00 64.19 112 LEU A N 1
ATOM 833 C CA . LEU A 1 112 ? 19.758 -5.658 -7.528 1.00 64.19 112 LEU A CA 1
ATOM 834 C C . LEU A 1 112 ? 21.269 -5.880 -7.396 1.00 64.19 112 LEU A C 1
ATOM 836 O O . LEU A 1 112 ? 21.880 -6.391 -8.322 1.00 64.19 112 LEU A O 1
ATOM 840 N N . SER A 1 113 ? 21.860 -5.518 -6.256 1.00 59.78 113 SER A N 1
ATOM 841 C CA . SER A 1 113 ? 23.295 -5.700 -5.990 1.00 59.78 113 SER A CA 1
ATOM 842 C C . SER A 1 113 ? 23.656 -7.129 -5.562 1.00 59.78 113 SER A C 1
ATOM 844 O O . SER A 1 113 ? 24.828 -7.499 -5.571 1.00 59.78 113 SER A O 1
ATOM 846 N N . ALA A 1 114 ? 22.662 -7.923 -5.153 1.00 58.88 114 ALA A N 1
ATOM 847 C CA . ALA A 1 114 ? 22.823 -9.304 -4.699 1.00 58.88 114 ALA A CA 1
ATOM 848 C C . ALA A 1 114 ? 22.632 -10.366 -5.806 1.00 58.88 114 ALA A C 1
ATOM 850 O O . ALA A 1 114 ? 22.734 -11.559 -5.507 1.00 58.88 114 ALA A O 1
ATOM 851 N N . GLY A 1 115 ? 22.331 -9.956 -7.043 1.00 45.12 115 GLY A N 1
ATOM 852 C CA . GLY A 1 115 ? 22.152 -10.829 -8.213 1.00 45.12 115 GLY A CA 1
ATOM 853 C C . GLY A 1 115 ? 23.152 -10.519 -9.313 1.00 45.12 115 GLY A C 1
ATOM 854 O O . GLY A 1 115 ? 23.606 -11.490 -9.956 1.00 45.12 115 GLY A O 1
#

InterPro domains:
  IPR019587 Polyketide cyclase/dehydrase [PF10604] (5-110)
  IPR023393 START-like domain superfamily [G3DSA:3.30.530.20] (2-113)

Secondary structure (DSSP, 8-state):
-HHHHH-GGGHHHHSPTTEEEEEEETTEEEEEETTEEEEEEEEEEGGGTEEEEEETTEEEEEEEEEEEEPGGG-EEEEEEEE--TTSS-HHHHHHHHHHHHHHHHHHHHHHHHT-

Organism: NCBI:txid53360

pLDDT: mean 79.8, std 8.64, range [45.12, 91.44]

Radius of gyration: 14.12 Å; chains: 1; bounding box: 38×31×37 Å